Protein AF-A0A2A2PYG9-F1 (afdb_monomer_lite)

Secondary struct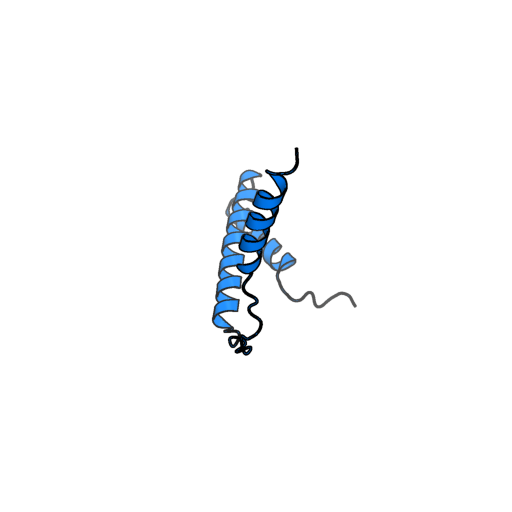ure (DSSP, 8-state):
--SHHHHHHHHHHHHHTTS---TT---------HHHHHHHHHHHHHHHHHHHHHHHHHTT--HHHHHHHHHHHHHHHH-S------

Sequence (86 aa):
MTKPSLLLVLLTAVLTLTSGCSLFRKSDKPKENPAIAGDVEATFRRRWVERRVGELAAQGTAAEAARAQAEKEFSERYGFGKPGSK

Foldseek 3Di:
DPPPVVVVVVVVVVVVVPPPDPPDDPPPPPPPDVVVVVVVVVVCLVVQLVVQLVVVVVVVDDSVRSSVVSNVVCCVVPVPDPPDDD

pLDDT: mean 75.6, std 18.07, range [35.62, 98.12]

Radius of gyration: 26.15 Å; chains: 1; bounding box: 63×52×39 Å

Structure (mmCIF, N/CA/C/O backbone):
data_AF-A0A2A2PYG9-F1
#
_entry.id   AF-A0A2A2PYG9-F1
#
loop_
_atom_site.group_PDB
_atom_site.id
_atom_site.type_symbol
_atom_site.label_atom_id
_atom_site.label_alt_id
_atom_site.label_comp_id
_atom_site.label_asym_id
_atom_site.label_entity_id
_atom_site.label_seq_id
_atom_site.pdbx_PDB_ins_code
_atom_site.Cartn_x
_atom_site.Cartn_y
_atom_site.Cartn_z
_atom_site.occupancy
_atom_site.B_iso_or_equiv
_atom_site.auth_seq_id
_atom_site.auth_comp_id
_atom_site.auth_asym_id
_atom_site.auth_atom_id
_atom_site.pdbx_PDB_model_num
ATOM 1 N N . MET A 1 1 ? 44.293 44.329 1.820 1.00 48.56 1 MET A N 1
ATOM 2 C CA . MET A 1 1 ? 43.613 43.126 2.355 1.00 48.56 1 MET A CA 1
ATOM 3 C C . MET A 1 1 ? 42.925 42.398 1.199 1.00 48.56 1 MET A C 1
ATOM 5 O O . MET A 1 1 ? 41.783 42.707 0.917 1.00 48.56 1 MET A O 1
ATOM 9 N N . THR A 1 2 ? 43.610 41.510 0.466 1.00 54.53 2 THR A N 1
ATOM 10 C CA . THR A 1 2 ? 43.045 40.862 -0.753 1.00 54.53 2 THR A CA 1
ATOM 11 C C . THR A 1 2 ? 43.638 39.469 -1.040 1.00 54.53 2 THR A C 1
ATOM 13 O O . THR A 1 2 ? 43.753 39.054 -2.185 1.00 54.53 2 THR A O 1
ATOM 16 N N . LYS A 1 3 ? 44.058 38.724 -0.010 1.00 57.59 3 LYS A N 1
ATOM 17 C CA . LYS A 1 3 ? 44.742 37.423 -0.174 1.00 57.59 3 LYS A CA 1
ATOM 18 C C . LYS A 1 3 ? 43.900 36.154 0.093 1.00 57.59 3 LYS A C 1
ATOM 20 O O . LYS A 1 3 ? 44.247 35.134 -0.493 1.00 57.59 3 LYS A O 1
ATOM 25 N N . PRO A 1 4 ? 42.805 36.154 0.888 1.00 59.31 4 PRO A N 1
ATOM 26 C CA . PRO A 1 4 ? 42.051 34.917 1.133 1.00 59.31 4 PRO A CA 1
ATOM 27 C C . PRO A 1 4 ? 41.034 34.588 0.025 1.00 59.31 4 PRO A C 1
ATOM 29 O O . PRO A 1 4 ? 40.681 33.426 -0.151 1.00 59.31 4 PRO A O 1
ATOM 32 N N . SER A 1 5 ? 40.591 35.577 -0.762 1.00 58.84 5 SER A N 1
ATOM 33 C CA . SER A 1 5 ? 39.553 35.376 -1.788 1.00 58.84 5 SER A CA 1
ATOM 34 C C . SER A 1 5 ? 40.033 34.578 -3.003 1.00 58.84 5 SER A C 1
ATOM 36 O O . SER A 1 5 ? 39.244 33.853 -3.597 1.00 58.84 5 SER A O 1
ATOM 38 N N . LEU A 1 6 ? 41.319 34.665 -3.361 1.00 60.34 6 LEU A N 1
ATOM 39 C CA . LEU A 1 6 ? 41.869 33.948 -4.521 1.00 60.34 6 LEU A CA 1
ATOM 40 C C . LEU A 1 6 ? 42.002 32.439 -4.267 1.00 60.34 6 LEU A C 1
ATOM 42 O O . LEU A 1 6 ? 41.751 31.641 -5.166 1.00 60.34 6 LEU A O 1
ATOM 46 N N . LEU A 1 7 ? 42.329 32.041 -3.035 1.00 61.28 7 LEU A N 1
ATOM 47 C CA . LEU A 1 7 ? 42.416 30.629 -2.646 1.00 61.28 7 LEU A CA 1
ATOM 48 C C . LEU A 1 7 ? 41.039 29.954 -2.612 1.00 61.28 7 LEU A C 1
ATOM 50 O O . LEU A 1 7 ? 40.912 28.795 -2.998 1.00 61.28 7 LEU A O 1
ATOM 54 N N . LEU A 1 8 ? 40.000 30.692 -2.209 1.00 60.09 8 LEU A N 1
ATOM 55 C CA . LEU A 1 8 ? 38.631 30.181 -2.154 1.00 60.09 8 LEU A CA 1
ATOM 56 C C . LEU A 1 8 ? 38.051 29.928 -3.558 1.00 60.09 8 LEU A C 1
ATOM 58 O O . LEU A 1 8 ? 37.376 28.925 -3.773 1.00 60.09 8 LEU A O 1
ATOM 62 N N . VAL A 1 9 ? 38.359 30.804 -4.521 1.00 62.56 9 VAL A N 1
ATOM 63 C CA . VAL A 1 9 ? 37.939 30.664 -5.929 1.00 62.56 9 VAL A CA 1
ATOM 64 C C . VAL A 1 9 ? 38.661 29.504 -6.622 1.00 62.56 9 VAL A C 1
ATOM 66 O O . VAL A 1 9 ? 38.068 28.801 -7.438 1.00 62.56 9 VAL A O 1
ATOM 69 N N . LEU A 1 10 ? 39.928 29.256 -6.276 1.00 59.88 10 LEU A N 1
ATOM 70 C CA . LEU A 1 10 ? 40.677 28.126 -6.823 1.00 59.88 10 LEU A CA 1
ATOM 71 C C . LEU A 1 10 ? 40.135 26.778 -6.311 1.00 59.88 10 LEU A C 1
ATOM 73 O O . LEU A 1 10 ? 40.069 25.817 -7.074 1.00 59.88 10 LEU A O 1
ATOM 77 N N . LEU A 1 11 ? 39.698 26.710 -5.047 1.00 60.19 11 LEU A N 1
ATOM 78 C CA . LEU A 1 11 ? 39.109 25.492 -4.481 1.00 60.19 11 LEU A CA 1
ATOM 79 C C . LEU A 1 11 ? 37.753 25.147 -5.114 1.00 60.19 11 LEU A C 1
ATOM 81 O O . LEU A 1 11 ? 37.503 23.981 -5.413 1.00 60.19 11 LEU A O 1
ATOM 85 N N . THR A 1 12 ? 36.883 26.134 -5.353 1.00 60.06 12 THR A N 1
ATOM 86 C CA . THR A 1 12 ? 35.561 25.885 -5.956 1.00 60.06 12 THR A CA 1
ATOM 87 C C . THR A 1 12 ? 35.651 25.474 -7.425 1.00 60.06 12 THR A C 1
ATOM 89 O O . THR A 1 12 ? 34.824 24.685 -7.879 1.00 60.06 12 THR A O 1
ATOM 92 N N . ALA A 1 13 ? 36.681 25.923 -8.149 1.00 59.47 13 ALA A N 1
ATOM 93 C CA . ALA A 1 13 ? 36.924 25.514 -9.529 1.00 59.47 13 ALA A CA 1
ATOM 94 C C . ALA A 1 13 ? 37.276 24.021 -9.661 1.00 59.47 13 ALA A C 1
ATOM 96 O O . ALA A 1 13 ? 36.879 23.393 -10.632 1.00 59.47 13 ALA A O 1
ATOM 97 N N . VAL A 1 14 ? 37.962 23.413 -8.685 1.00 60.19 14 VAL A N 1
ATOM 98 C CA . VAL A 1 14 ? 38.308 21.975 -8.734 1.00 60.19 14 VAL A CA 1
ATOM 99 C C . VAL A 1 14 ? 37.084 21.081 -8.485 1.00 60.19 14 VAL A C 1
ATOM 101 O O . VAL A 1 14 ? 36.985 19.989 -9.043 1.00 60.19 14 VAL A O 1
ATOM 104 N N . LEU A 1 15 ? 36.109 21.551 -7.700 1.00 57.28 15 LEU A N 1
ATOM 105 C CA . LEU A 1 15 ? 34.898 20.790 -7.366 1.00 57.28 15 LEU A CA 1
ATOM 106 C C . LEU A 1 15 ? 33.922 20.645 -8.546 1.00 57.28 15 LEU A C 1
ATOM 108 O O . LEU A 1 15 ? 33.206 19.644 -8.623 1.00 57.28 15 LEU A O 1
ATOM 112 N N . THR A 1 16 ? 33.916 21.581 -9.498 1.00 58.12 16 THR A N 1
ATOM 113 C CA . THR A 1 16 ? 33.001 21.538 -10.652 1.00 58.12 16 THR A CA 1
ATOM 114 C C . THR A 1 16 ? 33.482 20.624 -11.782 1.00 58.12 16 THR A C 1
ATOM 116 O O . THR A 1 16 ? 32.662 20.196 -12.594 1.00 58.12 16 THR A O 1
ATOM 119 N N . LEU A 1 17 ? 34.762 20.224 -11.799 1.00 56.47 17 LEU A N 1
ATOM 120 C CA . LEU A 1 17 ? 35.294 19.272 -12.786 1.00 56.47 17 LEU A CA 1
ATOM 121 C C . LEU A 1 17 ? 34.914 17.806 -12.506 1.00 56.47 17 LEU A C 1
ATOM 123 O O . LEU A 1 17 ? 35.193 16.938 -13.330 1.00 56.47 17 LEU A O 1
ATOM 127 N N . THR A 1 18 ? 34.248 17.510 -11.384 1.00 58.94 18 THR A N 1
ATOM 128 C CA . THR A 1 18 ? 33.779 16.147 -11.066 1.00 58.94 18 THR A CA 1
ATOM 129 C C . THR A 1 18 ? 32.358 15.850 -11.558 1.00 58.94 18 THR A C 1
ATOM 131 O O . THR A 1 18 ? 31.925 14.699 -11.503 1.00 58.94 18 THR A O 1
ATOM 134 N N . SER A 1 19 ? 31.644 16.833 -12.130 1.00 59.22 19 SER A N 1
ATOM 135 C CA . SER A 1 19 ? 30.442 16.564 -12.936 1.00 59.22 19 SER A CA 1
ATOM 136 C C . SER A 1 19 ? 30.857 16.016 -14.302 1.00 59.22 19 SER A C 1
ATOM 138 O O . SER A 1 19 ? 30.841 16.699 -15.327 1.00 59.22 19 SER A O 1
ATOM 140 N N . GLY A 1 20 ? 31.280 14.752 -14.290 1.00 56.81 20 GLY A N 1
ATOM 141 C CA . GLY A 1 20 ? 31.573 13.962 -15.473 1.00 56.81 20 GLY A CA 1
ATOM 142 C C . GLY A 1 20 ? 30.351 13.907 -16.382 1.00 56.81 20 GLY A C 1
ATOM 143 O O . GLY A 1 20 ? 29.379 13.197 -16.127 1.00 56.81 20 GLY A O 1
ATOM 144 N N . CYS A 1 21 ? 30.418 14.669 -17.465 1.00 57.66 21 CYS A N 1
ATOM 145 C CA . CYS A 1 21 ? 29.493 14.603 -18.576 1.00 57.66 21 CYS A CA 1
ATOM 146 C C . CYS A 1 21 ? 29.449 13.169 -19.136 1.00 57.66 21 CYS A C 1
ATOM 148 O O . CYS A 1 21 ? 30.371 12.736 -19.823 1.00 57.66 21 CYS A O 1
ATOM 150 N N . SER A 1 22 ? 28.353 12.440 -18.896 1.00 60.12 22 SER A N 1
ATOM 151 C CA . SER A 1 22 ? 28.027 11.142 -19.524 1.00 60.12 22 SER A CA 1
ATOM 152 C C . SER A 1 22 ? 27.674 11.269 -21.022 1.00 60.12 22 SER A C 1
ATOM 154 O O . SER A 1 22 ? 26.777 10.593 -21.522 1.00 60.12 22 SER A O 1
ATOM 156 N N . LEU A 1 23 ? 28.359 12.138 -21.768 1.00 61.53 23 LEU A N 1
ATOM 157 C CA . LEU A 1 23 ? 27.983 12.527 -23.135 1.00 61.53 23 LEU A CA 1
ATOM 158 C C . LEU A 1 23 ? 28.340 11.494 -24.225 1.00 61.53 23 LEU A C 1
ATOM 160 O O . LEU A 1 23 ? 28.069 11.740 -25.394 1.00 61.53 23 LEU A O 1
ATOM 164 N N . PHE A 1 24 ? 28.883 10.321 -23.874 1.00 62.78 24 PHE A N 1
ATOM 165 C CA . PHE A 1 24 ? 29.240 9.271 -24.845 1.00 62.78 24 PHE A CA 1
ATOM 166 C C . PHE A 1 24 ? 28.723 7.875 -24.495 1.00 62.78 24 PHE A C 1
ATOM 168 O O . PHE A 1 24 ? 29.342 6.865 -24.834 1.00 62.78 24 PHE A O 1
ATOM 175 N N . ARG A 1 25 ? 27.556 7.772 -23.857 1.00 58.56 25 ARG A N 1
ATOM 176 C CA . ARG A 1 25 ? 26.890 6.472 -23.755 1.00 58.56 25 ARG A CA 1
ATOM 177 C C . ARG A 1 25 ? 26.008 6.272 -24.987 1.00 58.56 25 ARG A C 1
ATOM 179 O O . ARG A 1 25 ? 24.912 6.821 -25.071 1.00 58.56 25 ARG A O 1
ATOM 186 N N . LYS A 1 26 ? 26.504 5.492 -25.961 1.00 61.06 26 LYS A N 1
ATOM 187 C CA . LYS A 1 26 ? 25.657 4.871 -26.994 1.00 61.06 26 LYS A CA 1
ATOM 188 C C . LYS A 1 26 ? 24.440 4.300 -26.275 1.00 61.06 26 LYS A C 1
ATOM 190 O O . LYS A 1 26 ? 24.591 3.522 -25.334 1.00 61.06 26 LYS A O 1
ATOM 195 N N . SER A 1 27 ? 23.260 4.780 -26.654 1.00 60.44 27 SER A N 1
ATOM 196 C CA . SER A 1 27 ? 21.998 4.340 -26.076 1.00 60.44 27 SER A CA 1
ATOM 197 C C . SER A 1 27 ? 21.711 2.921 -26.551 1.00 60.44 27 SER A C 1
ATOM 199 O O . SER A 1 27 ? 20.890 2.707 -27.437 1.00 60.44 27 SER A O 1
ATOM 201 N N . ASP A 1 28 ? 22.386 1.952 -25.940 1.00 60.34 28 ASP A N 1
ATOM 202 C CA . ASP A 1 28 ? 21.820 0.630 -25.714 1.00 60.34 28 ASP A CA 1
ATOM 203 C C . ASP A 1 28 ? 20.644 0.869 -24.770 1.00 60.34 28 ASP A C 1
ATOM 205 O O . ASP A 1 28 ? 20.783 0.838 -23.547 1.00 60.34 28 ASP A O 1
ATOM 209 N N . LYS A 1 29 ? 19.504 1.292 -25.336 1.00 62.88 29 LYS A N 1
ATOM 210 C CA . LYS A 1 29 ? 18.256 1.339 -24.583 1.00 62.88 29 LYS A CA 1
ATOM 211 C C . LYS A 1 29 ? 18.047 -0.097 -24.119 1.00 62.88 29 LYS A C 1
ATOM 213 O O . LYS A 1 29 ? 17.862 -0.956 -24.984 1.00 62.88 29 LYS A O 1
ATOM 218 N N . PRO A 1 30 ? 18.132 -0.384 -22.808 1.00 60.94 30 PRO A N 1
ATOM 219 C CA . PRO A 1 30 ? 17.898 -1.729 -22.325 1.00 60.94 30 PRO A CA 1
ATOM 220 C C . PRO A 1 30 ? 16.524 -2.130 -22.839 1.00 60.94 30 PRO A C 1
ATOM 222 O O . PRO A 1 30 ? 15.562 -1.386 -22.648 1.00 60.94 30 PRO A O 1
ATOM 225 N N . LYS A 1 31 ? 16.455 -3.244 -23.571 1.00 63.09 31 LYS A N 1
ATOM 226 C CA . LYS A 1 31 ? 15.192 -3.792 -24.060 1.00 63.09 31 LYS A CA 1
ATOM 227 C C . LYS A 1 31 ? 14.273 -3.891 -22.848 1.00 63.09 31 LYS A C 1
ATOM 229 O O . LYS A 1 31 ? 14.615 -4.607 -21.908 1.00 63.09 31 LYS A O 1
ATOM 234 N N . GLU A 1 32 ? 13.197 -3.104 -22.830 1.00 59.66 32 GLU A N 1
ATOM 235 C CA . GLU A 1 32 ? 12.258 -3.089 -21.711 1.00 59.66 32 GLU A CA 1
ATOM 236 C C . GLU A 1 32 ? 11.809 -4.530 -21.499 1.00 59.66 32 GLU A C 1
ATOM 238 O O . GLU A 1 32 ? 11.201 -5.135 -22.381 1.00 59.66 32 GLU A O 1
ATOM 243 N N . ASN A 1 33 ? 12.238 -5.131 -20.390 1.00 60.62 33 ASN A N 1
ATOM 244 C CA . ASN A 1 33 ? 11.881 -6.499 -20.086 1.00 60.62 33 ASN A CA 1
ATOM 245 C C . ASN A 1 33 ? 10.471 -6.446 -19.488 1.00 60.62 33 ASN A C 1
ATOM 247 O O . ASN A 1 33 ? 10.335 -5.984 -18.352 1.00 60.62 33 ASN A O 1
ATOM 251 N N . PRO A 1 34 ? 9.427 -6.897 -20.207 1.00 61.50 34 PRO A N 1
ATOM 252 C CA . PRO A 1 34 ? 8.054 -6.839 -19.712 1.00 61.50 34 PRO A CA 1
ATOM 253 C C . PRO A 1 34 ? 7.876 -7.634 -18.412 1.00 61.50 34 PRO A C 1
ATOM 255 O O . PRO A 1 34 ? 6.984 -7.322 -17.630 1.00 61.50 34 PRO A O 1
ATOM 258 N N . ALA A 1 35 ? 8.760 -8.601 -18.128 1.00 62.28 35 ALA A N 1
ATOM 259 C CA . ALA A 1 35 ? 8.780 -9.290 -16.843 1.00 62.28 35 ALA A CA 1
ATOM 260 C C . ALA A 1 35 ? 9.098 -8.334 -15.680 1.00 62.28 35 ALA A C 1
ATOM 262 O O . ALA A 1 35 ? 8.461 -8.412 -14.638 1.00 62.28 35 ALA A O 1
ATOM 263 N N . ILE A 1 36 ? 10.026 -7.386 -15.868 1.00 60.81 36 ILE A N 1
ATOM 264 C CA . ILE A 1 36 ? 10.388 -6.406 -14.831 1.00 60.81 36 ILE A CA 1
ATOM 265 C C . ILE A 1 36 ? 9.256 -5.394 -14.626 1.00 60.81 36 ILE A C 1
ATOM 267 O O . ILE A 1 36 ? 8.959 -5.045 -13.486 1.00 60.81 36 ILE A O 1
ATOM 271 N N . ALA A 1 37 ? 8.598 -4.954 -15.702 1.00 69.75 37 ALA A N 1
ATOM 272 C CA . ALA A 1 37 ? 7.431 -4.077 -15.593 1.00 69.75 37 ALA A CA 1
ATOM 273 C C . ALA A 1 37 ? 6.298 -4.756 -14.798 1.00 69.75 37 ALA A C 1
ATOM 275 O O . ALA A 1 37 ? 5.774 -4.166 -13.854 1.00 69.75 37 ALA A O 1
ATOM 276 N N . GLY A 1 38 ? 6.008 -6.029 -15.094 1.00 74.12 38 GLY A N 1
ATOM 277 C CA . GLY A 1 38 ? 5.004 -6.811 -14.368 1.00 74.12 38 GLY A CA 1
ATOM 278 C C . GLY A 1 38 ? 5.342 -7.041 -12.889 1.00 74.12 38 GLY A C 1
ATOM 279 O O . GLY A 1 38 ? 4.469 -6.908 -12.033 1.00 74.12 38 GLY A O 1
ATOM 280 N N . ASP A 1 39 ? 6.604 -7.328 -12.559 1.00 78.88 39 ASP A N 1
ATOM 281 C CA . ASP A 1 39 ? 7.048 -7.525 -11.168 1.00 78.88 39 ASP A CA 1
ATOM 282 C C . ASP A 1 39 ? 6.926 -6.245 -10.323 1.00 78.88 39 ASP A C 1
ATOM 284 O O . ASP A 1 39 ? 6.508 -6.277 -9.156 1.00 78.88 39 ASP A O 1
ATOM 288 N N . VAL A 1 40 ? 7.253 -5.094 -10.921 1.00 87.06 40 VAL A N 1
ATOM 289 C CA . VAL A 1 40 ? 7.106 -3.781 -10.279 1.00 87.06 40 VAL A CA 1
ATOM 290 C C . VAL A 1 40 ? 5.632 -3.467 -10.043 1.00 87.06 40 VAL A C 1
ATOM 292 O O . VAL A 1 40 ? 5.275 -3.062 -8.936 1.00 87.06 40 VAL A O 1
ATOM 295 N N . GLU A 1 41 ? 4.768 -3.702 -11.032 1.00 85.69 41 GLU A N 1
ATOM 296 C CA . GLU A 1 41 ? 3.322 -3.495 -10.909 1.00 85.69 41 GLU A CA 1
ATOM 297 C C . GLU A 1 41 ? 2.693 -4.408 -9.848 1.00 85.69 41 GLU A C 1
ATOM 299 O O . GLU A 1 41 ? 1.915 -3.941 -9.012 1.00 85.69 41 GLU A O 1
ATOM 304 N N . ALA A 1 42 ? 3.070 -5.689 -9.809 1.00 87.88 42 ALA A N 1
ATOM 305 C CA . ALA A 1 42 ? 2.587 -6.635 -8.806 1.00 87.88 42 ALA A CA 1
ATOM 306 C C . ALA A 1 42 ? 3.038 -6.246 -7.389 1.00 87.88 42 ALA A C 1
ATOM 308 O O . ALA A 1 42 ? 2.237 -6.237 -6.446 1.00 87.88 42 ALA A O 1
ATOM 309 N N . THR A 1 43 ? 4.309 -5.865 -7.233 1.00 91.75 43 THR A N 1
ATOM 310 C CA . THR A 1 43 ? 4.853 -5.412 -5.946 1.00 91.75 43 THR A CA 1
ATOM 311 C C . THR A 1 43 ? 4.199 -4.111 -5.492 1.00 91.75 43 THR A C 1
ATOM 313 O O . THR A 1 43 ? 3.865 -3.969 -4.311 1.00 91.75 43 THR A O 1
ATOM 316 N N . PHE A 1 44 ? 3.990 -3.175 -6.418 1.00 93.38 44 PHE A N 1
ATOM 317 C CA . PHE A 1 44 ? 3.288 -1.925 -6.166 1.00 93.38 44 PHE A CA 1
ATOM 318 C C . PHE A 1 44 ? 1.856 -2.185 -5.705 1.00 93.38 44 PHE A C 1
ATOM 320 O O . PHE A 1 44 ? 1.472 -1.695 -4.643 1.00 93.38 44 PHE A O 1
ATOM 327 N N . ARG A 1 45 ? 1.102 -3.016 -6.438 1.00 93.19 45 ARG A N 1
ATOM 328 C CA . ARG A 1 45 ? -0.265 -3.401 -6.075 1.00 93.19 45 ARG A CA 1
ATOM 329 C C . ARG A 1 45 ? -0.324 -3.965 -4.666 1.00 93.19 45 ARG A C 1
ATOM 331 O O . ARG A 1 45 ? -1.095 -3.468 -3.851 1.00 93.19 45 ARG A O 1
ATOM 338 N N . ARG A 1 46 ? 0.514 -4.960 -4.360 1.00 94.81 46 ARG A N 1
ATOM 339 C CA . ARG A 1 46 ? 0.533 -5.598 -3.039 1.00 94.81 46 ARG A CA 1
ATOM 340 C C . ARG A 1 46 ? 0.785 -4.579 -1.927 1.00 94.81 46 ARG A C 1
ATOM 342 O O . ARG A 1 46 ? -0.026 -4.462 -1.015 1.00 94.81 46 ARG A O 1
ATOM 349 N N . ARG A 1 47 ? 1.867 -3.799 -2.033 1.00 95.62 47 ARG A N 1
ATOM 350 C CA . ARG A 1 47 ? 2.241 -2.814 -1.001 1.00 95.62 47 ARG A CA 1
ATOM 351 C C . ARG A 1 47 ? 1.198 -1.714 -0.841 1.00 95.62 47 ARG A C 1
ATOM 353 O O . ARG A 1 47 ? 0.953 -1.251 0.270 1.00 95.62 47 ARG A O 1
ATOM 360 N N . TRP A 1 48 ? 0.596 -1.278 -1.944 1.00 96.56 48 TRP A N 1
ATOM 361 C CA . TRP A 1 48 ? -0.442 -0.258 -1.911 1.00 96.56 48 TRP A CA 1
ATOM 362 C C . TRP A 1 48 ? -1.697 -0.773 -1.202 1.00 96.56 48 TRP A C 1
ATOM 364 O O . TRP A 1 48 ? -2.203 -0.089 -0.312 1.00 96.56 48 TRP A O 1
ATOM 374 N N . VAL A 1 49 ? -2.156 -1.982 -1.547 1.00 96.88 49 VAL A N 1
ATOM 375 C CA . VAL A 1 49 ? -3.331 -2.614 -0.927 1.00 96.88 49 VAL A CA 1
ATOM 376 C C . VAL A 1 49 ? -3.084 -2.857 0.559 1.00 96.88 49 VAL A C 1
ATOM 378 O O . VAL A 1 49 ? -3.904 -2.446 1.371 1.00 96.88 49 VAL A O 1
ATOM 381 N N . GLU A 1 50 ? -1.939 -3.425 0.940 1.00 97.19 50 GLU A N 1
ATOM 382 C CA . GLU A 1 50 ? -1.574 -3.647 2.349 1.00 97.19 50 GLU A CA 1
ATOM 383 C C . GLU A 1 50 ? -1.600 -2.347 3.165 1.00 97.19 50 GLU A C 1
ATOM 385 O O . GLU A 1 50 ? -2.212 -2.290 4.234 1.00 97.19 50 GLU A O 1
ATOM 390 N N . ARG A 1 51 ? -0.996 -1.274 2.634 1.00 97.69 51 ARG A N 1
ATOM 391 C CA . ARG A 1 51 ? -1.025 0.051 3.269 1.00 97.69 51 ARG A CA 1
ATOM 392 C C . ARG A 1 51 ? -2.458 0.545 3.442 1.00 97.69 51 ARG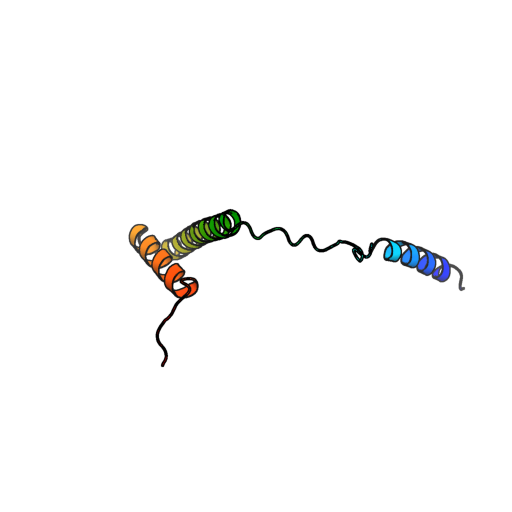 A C 1
ATOM 394 O O . ARG A 1 51 ? -2.818 1.026 4.514 1.00 97.69 51 ARG A O 1
ATOM 401 N N . ARG A 1 52 ? -3.278 0.418 2.397 1.00 97.81 52 ARG A N 1
ATOM 402 C CA . ARG A 1 52 ? -4.651 0.922 2.406 1.00 97.81 52 ARG A CA 1
ATOM 403 C C . ARG A 1 52 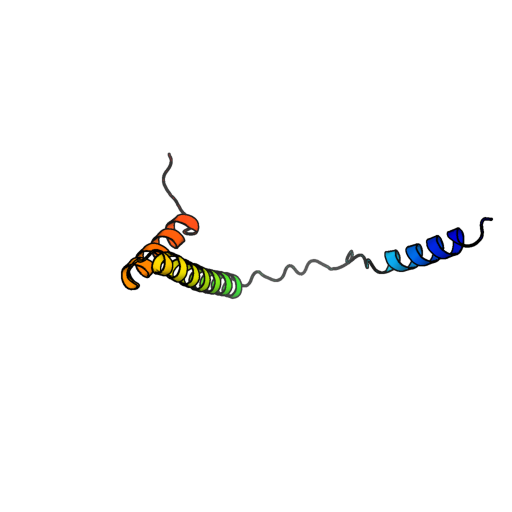? -5.553 0.137 3.356 1.00 97.81 52 ARG A C 1
ATOM 405 O O . ARG A 1 52 ? -6.357 0.739 4.059 1.00 97.81 52 ARG A O 1
ATOM 412 N N . VAL A 1 53 ? -5.364 -1.176 3.449 1.00 98.12 53 VAL A N 1
ATOM 413 C CA . VAL A 1 53 ? -6.025 -2.022 4.452 1.00 98.12 53 VAL A CA 1
ATOM 414 C C . VAL A 1 53 ? -5.686 -1.549 5.863 1.00 98.12 53 VAL A C 1
ATOM 416 O O . VAL A 1 53 ? -6.594 -1.412 6.677 1.00 98.12 53 VAL A O 1
ATOM 419 N N . GLY A 1 54 ? -4.415 -1.244 6.147 1.00 97.44 54 GLY A N 1
ATOM 420 C CA . GLY A 1 54 ? -4.000 -0.703 7.446 1.00 97.44 54 GLY A CA 1
ATOM 421 C C . GLY A 1 54 ? -4.681 0.627 7.786 1.00 97.44 54 GLY A C 1
ATOM 422 O O . GLY A 1 54 ? -5.163 0.806 8.903 1.00 97.44 54 GLY A O 1
ATOM 423 N N . GLU A 1 55 ? -4.790 1.534 6.812 1.00 97.69 55 GLU A N 1
ATOM 424 C CA . GLU A 1 55 ? -5.500 2.811 6.978 1.00 97.69 55 GLU A CA 1
ATOM 425 C C . GLU A 1 55 ? -6.999 2.618 7.257 1.00 97.69 55 GLU A C 1
ATOM 427 O O . GLU A 1 55 ? -7.558 3.305 8.111 1.00 97.69 55 GLU A O 1
ATOM 432 N N . LEU A 1 56 ? -7.654 1.691 6.553 1.00 97.62 56 LEU A N 1
ATOM 433 C CA . LEU A 1 56 ? -9.081 1.399 6.722 1.00 97.62 56 LEU A CA 1
ATOM 434 C C . LEU A 1 56 ? -9.368 0.671 8.039 1.00 97.62 56 LEU A C 1
ATOM 436 O O . LEU A 1 56 ? -10.356 0.974 8.710 1.00 97.62 56 LEU A O 1
ATOM 440 N N . ALA A 1 57 ? -8.489 -0.243 8.444 1.00 96.88 57 ALA A N 1
ATOM 441 C CA . ALA A 1 57 ? -8.575 -0.920 9.732 1.00 96.88 57 ALA A CA 1
ATOM 442 C C . ALA A 1 57 ? -8.408 0.067 10.898 1.00 96.88 57 ALA A C 1
ATOM 444 O O . ALA A 1 57 ? -9.164 0.005 11.864 1.00 96.88 57 ALA A O 1
ATOM 445 N N . ALA A 1 58 ? -7.489 1.034 10.782 1.00 97.19 58 ALA A N 1
ATOM 446 C CA . ALA A 1 58 ? -7.332 2.107 11.767 1.00 97.19 58 ALA A CA 1
ATOM 447 C C . ALA A 1 58 ? -8.580 3.006 11.884 1.00 97.19 58 ALA A C 1
ATOM 449 O O . ALA A 1 58 ? -8.816 3.595 12.934 1.00 97.19 58 ALA A O 1
ATOM 450 N N . GLN A 1 59 ? -9.402 3.078 10.832 1.00 96.38 59 GLN A N 1
ATOM 451 C CA . GLN A 1 59 ? -10.701 3.766 10.830 1.00 96.38 59 GLN A CA 1
ATOM 452 C C . GLN A 1 59 ? -11.848 2.899 11.383 1.00 96.38 59 GLN A C 1
ATOM 454 O O . GLN A 1 59 ? -12.993 3.340 11.400 1.00 96.38 59 GLN A O 1
ATOM 459 N N . GLY A 1 60 ? -11.563 1.672 11.832 1.00 96.25 60 GLY A N 1
ATOM 460 C CA . GLY A 1 60 ? -12.558 0.744 12.375 1.00 96.25 60 GLY A CA 1
ATOM 461 C C . GLY A 1 60 ? -13.226 -0.155 11.331 1.00 96.25 60 GLY A C 1
ATOM 462 O O . GLY A 1 60 ? -14.201 -0.835 11.644 1.00 96.25 60 GLY A O 1
ATOM 463 N N . THR A 1 61 ? -12.718 -0.193 10.097 1.00 96.19 61 THR A N 1
ATOM 464 C CA . THR A 1 61 ? -13.241 -1.098 9.064 1.00 96.19 61 THR A CA 1
ATOM 465 C C . THR A 1 61 ? -12.802 -2.533 9.357 1.00 96.19 61 THR A C 1
ATOM 467 O O . THR A 1 61 ? -11.623 -2.792 9.597 1.00 96.19 61 THR A O 1
ATOM 470 N N . ALA A 1 62 ? -13.734 -3.489 9.300 1.00 96.12 62 ALA A N 1
ATOM 471 C CA . ALA A 1 62 ? -13.414 -4.908 9.450 1.00 96.12 62 ALA A CA 1
ATOM 472 C C . ALA A 1 62 ? -12.394 -5.363 8.389 1.00 96.12 62 ALA A C 1
ATOM 474 O O . ALA A 1 62 ? -12.477 -4.947 7.236 1.00 96.12 62 ALA A O 1
ATOM 475 N N . ALA A 1 63 ? -11.460 -6.245 8.758 1.00 89.88 63 ALA A N 1
ATOM 476 C CA . ALA A 1 63 ? -10.314 -6.607 7.914 1.00 89.88 63 ALA A CA 1
ATOM 477 C C . ALA A 1 63 ? -10.700 -7.100 6.505 1.00 89.88 63 ALA A C 1
ATOM 479 O O . ALA A 1 63 ? -10.092 -6.687 5.519 1.00 89.88 63 ALA A O 1
ATOM 480 N N . GLU A 1 64 ? -11.737 -7.932 6.397 1.00 92.69 64 GLU A N 1
ATOM 481 C CA . GLU A 1 64 ? -12.239 -8.426 5.107 1.00 92.69 64 GLU A CA 1
ATOM 482 C C . GLU A 1 64 ? -12.853 -7.305 4.255 1.00 92.69 64 GLU A C 1
ATOM 484 O O . GLU A 1 64 ? -12.547 -7.179 3.069 1.00 92.69 64 GLU A O 1
ATOM 489 N N . ALA A 1 65 ? -13.649 -6.424 4.868 1.00 94.69 65 ALA A N 1
ATOM 490 C CA . ALA A 1 65 ? -14.220 -5.265 4.183 1.00 94.69 65 ALA A CA 1
ATOM 491 C C . ALA A 1 65 ? -13.132 -4.265 3.751 1.00 94.69 65 ALA A C 1
ATOM 493 O O . ALA A 1 65 ? -13.189 -3.727 2.647 1.00 94.69 65 ALA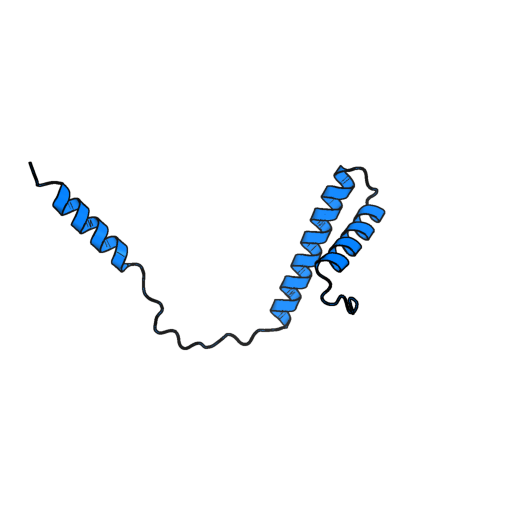 A O 1
ATOM 494 N N . ALA A 1 66 ? -12.104 -4.068 4.580 1.00 96.75 66 ALA A N 1
ATOM 495 C CA . ALA A 1 66 ? -10.961 -3.213 4.284 1.00 96.75 66 ALA A CA 1
ATOM 496 C C . ALA A 1 66 ? -10.152 -3.733 3.086 1.00 96.75 66 ALA A C 1
ATOM 498 O O . ALA A 1 66 ? -9.737 -2.938 2.245 1.00 96.75 66 ALA A O 1
ATOM 499 N N . ARG A 1 67 ? -9.955 -5.056 2.972 1.00 95.12 67 ARG A N 1
ATOM 500 C CA . ARG A 1 67 ? -9.306 -5.685 1.806 1.00 95.12 67 ARG A CA 1
ATOM 501 C C . ARG A 1 67 ? -10.113 -5.480 0.536 1.00 95.12 67 ARG A C 1
ATOM 503 O O . ARG A 1 67 ? -9.575 -4.958 -0.437 1.00 95.12 67 ARG A O 1
ATOM 510 N N . ALA A 1 68 ? -11.403 -5.813 0.569 1.00 96.25 68 ALA A N 1
ATOM 511 C CA . ALA A 1 68 ? -12.288 -5.640 -0.579 1.00 96.25 68 ALA A CA 1
ATOM 512 C C . ALA A 1 68 ? -12.334 -4.176 -1.050 1.00 96.25 68 ALA A C 1
ATOM 514 O O . ALA A 1 68 ? -12.258 -3.891 -2.246 1.00 96.25 68 ALA A O 1
ATOM 515 N N . GLN A 1 69 ? -12.400 -3.233 -0.106 1.00 96.12 69 GLN A N 1
ATOM 516 C CA . GLN A 1 69 ? -12.386 -1.809 -0.413 1.00 96.12 69 GLN A CA 1
ATOM 517 C C . GLN A 1 69 ? -11.036 -1.353 -0.979 1.00 96.12 69 GLN A C 1
ATOM 519 O O . GLN A 1 69 ? -11.012 -0.658 -1.991 1.00 96.12 69 GLN A O 1
ATOM 524 N N . ALA A 1 70 ? -9.916 -1.759 -0.379 1.00 96.69 70 ALA A N 1
ATOM 525 C CA . ALA A 1 70 ? -8.589 -1.422 -0.882 1.00 96.69 70 ALA A CA 1
ATOM 526 C C . ALA A 1 70 ? -8.361 -1.957 -2.306 1.00 96.69 70 ALA A C 1
ATOM 528 O O . ALA A 1 70 ? -7.850 -1.236 -3.158 1.00 96.69 70 ALA A O 1
ATOM 529 N N . GLU A 1 71 ? -8.773 -3.187 -2.609 1.00 95.00 71 GLU A N 1
ATOM 530 C CA . GLU A 1 71 ? -8.661 -3.733 -3.965 1.00 95.00 71 GLU A CA 1
ATOM 531 C C . GLU A 1 71 ? -9.501 -2.952 -4.977 1.00 95.00 71 GLU A C 1
ATOM 533 O O . GLU A 1 71 ? -9.003 -2.607 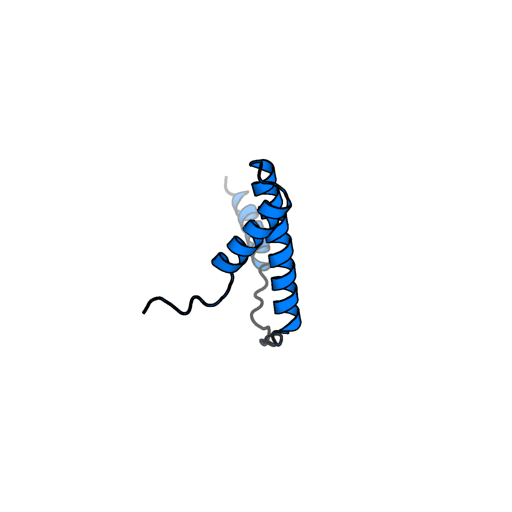-6.050 1.00 95.00 71 GLU A O 1
ATOM 538 N N . LYS A 1 72 ? -10.741 -2.604 -4.615 1.00 95.12 72 LYS A N 1
ATOM 539 C CA . LYS A 1 72 ? -11.614 -1.776 -5.450 1.00 95.12 72 LYS A CA 1
ATOM 540 C C . LYS A 1 72 ? -11.002 -0.398 -5.716 1.00 95.12 72 LYS A C 1
ATOM 542 O O . LYS A 1 72 ? -10.911 0.011 -6.870 1.00 95.12 72 LYS A O 1
ATOM 547 N N . GLU A 1 73 ? -10.537 0.291 -4.674 1.00 95.12 73 GLU A N 1
ATOM 548 C CA . GLU A 1 73 ? -9.898 1.606 -4.806 1.00 95.12 73 GLU A CA 1
ATOM 549 C C . GLU A 1 73 ? -8.623 1.537 -5.665 1.00 95.12 73 GLU A C 1
ATOM 551 O O . GLU A 1 73 ? -8.342 2.455 -6.439 1.00 95.12 73 GLU A O 1
ATOM 556 N N . PHE A 1 74 ? -7.852 0.449 -5.557 1.00 94.38 74 PHE A N 1
ATOM 557 C CA . PHE A 1 74 ? -6.676 0.234 -6.396 1.00 94.38 74 PHE A CA 1
ATOM 558 C C . PHE A 1 74 ? -7.068 0.098 -7.870 1.00 94.38 74 PHE A C 1
ATOM 560 O O . PHE A 1 74 ? -6.501 0.782 -8.722 1.00 94.38 74 PHE A O 1
ATOM 567 N N . SER A 1 75 ? -8.056 -0.747 -8.174 1.00 91.06 75 SER A N 1
ATOM 568 C CA . SER A 1 75 ? -8.568 -0.928 -9.534 1.00 91.06 75 SER A CA 1
ATOM 569 C C . SER A 1 75 ? -9.155 0.359 -10.115 1.00 91.06 75 SER A C 1
ATOM 571 O O . SER A 1 75 ? -8.932 0.646 -11.284 1.00 91.06 75 SER A O 1
ATOM 573 N N . GLU A 1 76 ? -9.852 1.171 -9.322 1.00 91.38 76 GLU A N 1
ATOM 574 C CA . GLU A 1 76 ? -10.397 2.458 -9.778 1.00 91.38 76 GLU A CA 1
ATOM 575 C C . GLU A 1 76 ? -9.306 3.491 -10.086 1.00 91.38 76 GLU A C 1
ATOM 577 O O . GLU A 1 76 ? -9.442 4.282 -11.019 1.00 91.38 76 GLU A O 1
ATOM 582 N N . ARG A 1 77 ? -8.221 3.499 -9.304 1.00 89.62 77 ARG A N 1
ATOM 583 C CA . ARG A 1 77 ? -7.126 4.468 -9.452 1.00 89.62 77 ARG A CA 1
ATOM 584 C C . ARG A 1 77 ? -6.091 4.076 -10.499 1.00 89.62 77 ARG A C 1
ATOM 586 O O . ARG A 1 77 ? -5.522 4.961 -11.133 1.00 89.62 77 ARG A O 1
ATOM 593 N N . TYR A 1 78 ? -5.817 2.782 -10.635 1.00 88.75 78 TYR A N 1
ATOM 594 C CA . TYR A 1 78 ? -4.690 2.260 -11.413 1.00 88.75 78 TYR A CA 1
ATOM 595 C C . TYR A 1 78 ? -5.094 1.201 -12.444 1.00 88.75 78 TYR A C 1
ATOM 597 O O . TYR A 1 78 ? -4.248 0.753 -13.215 1.00 88.75 78 TYR A O 1
ATOM 605 N N . GLY A 1 79 ? -6.366 0.795 -12.492 1.00 81.19 79 GLY A N 1
ATOM 606 C CA . GLY A 1 79 ? -6.897 -0.015 -13.581 1.00 81.19 79 GLY A CA 1
ATOM 607 C C . GLY A 1 79 ? -6.906 0.811 -14.861 1.00 81.19 79 GLY A C 1
ATOM 608 O O . GLY A 1 79 ? -7.800 1.624 -15.089 1.00 81.19 79 GLY A O 1
ATOM 609 N N . PHE A 1 80 ? -5.878 0.644 -15.688 1.00 65.69 80 PHE A N 1
ATOM 610 C CA . PHE A 1 80 ? -5.817 1.276 -16.998 1.00 65.69 80 PHE A CA 1
ATOM 611 C C . PHE A 1 80 ? -7.019 0.836 -17.838 1.00 65.69 80 PHE A C 1
ATOM 613 O O . PHE A 1 80 ? -7.165 -0.337 -18.173 1.00 65.69 80 PHE A O 1
ATOM 620 N N . GLY A 1 81 ? -7.876 1.802 -18.169 1.00 56.22 81 GLY A N 1
ATOM 621 C CA . GLY A 1 81 ? -9.081 1.589 -18.962 1.00 56.22 81 GLY A CA 1
ATOM 622 C C . GLY A 1 81 ? -10.353 1.936 -18.200 1.00 56.22 81 GLY A C 1
ATOM 623 O O . GLY A 1 81 ? -11.055 1.061 -17.706 1.00 56.22 81 GLY A O 1
ATOM 624 N N . LYS A 1 82 ? -10.728 3.216 -18.224 1.00 53.47 82 LYS A N 1
ATOM 625 C CA . LYS A 1 82 ? -12.146 3.580 -18.242 1.00 53.47 82 LYS A CA 1
ATOM 626 C C . LYS A 1 82 ? -12.552 3.714 -19.715 1.00 53.47 82 LYS A C 1
ATOM 628 O O . LYS A 1 82 ? -12.398 4.802 -20.268 1.00 53.47 82 LYS A O 1
ATOM 633 N N . PRO A 1 83 ? -13.021 2.658 -20.405 1.00 49.62 83 PRO A N 1
ATOM 634 C CA . PRO A 1 83 ? -13.740 2.860 -21.651 1.00 49.62 83 PRO A CA 1
ATOM 635 C C . PRO A 1 83 ? -15.116 3.432 -21.285 1.00 49.62 83 PRO A C 1
ATOM 637 O O . PRO A 1 83 ? -16.039 2.690 -20.972 1.00 49.62 83 PRO A O 1
ATOM 640 N N . GLY A 1 84 ? -15.244 4.760 -21.229 1.00 59.44 84 GLY A N 1
ATOM 641 C CA . GLY A 1 84 ? -16.551 5.381 -21.000 1.00 59.44 84 GLY A CA 1
ATOM 642 C C . GLY A 1 84 ? 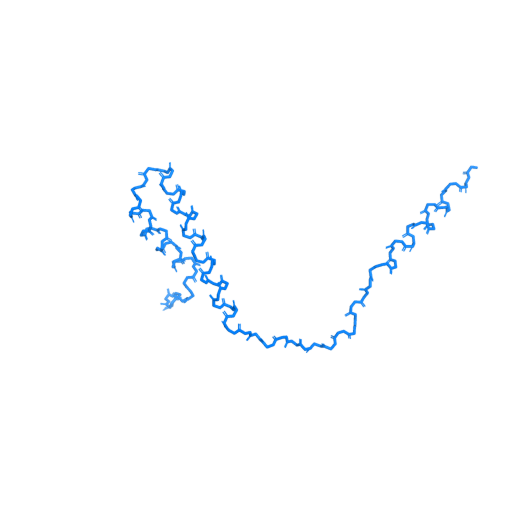-16.510 6.809 -20.476 1.00 59.44 84 GLY A C 1
ATOM 643 O O . GLY A 1 84 ? -16.753 7.049 -19.295 1.00 59.44 84 GLY A O 1
ATOM 644 N N . SER A 1 85 ? -16.233 7.760 -21.364 1.00 49.47 85 SER A N 1
ATOM 645 C CA . SER A 1 85 ? -16.835 9.104 -21.348 1.00 49.47 85 SER A CA 1
ATOM 646 C C . SER A 1 85 ? -16.777 9.690 -22.766 1.00 49.47 85 SER A C 1
ATOM 648 O O . SER A 1 85 ? -16.070 10.660 -23.024 1.00 49.47 85 SER A O 1
ATOM 650 N N . LYS A 1 86 ? -17.480 9.033 -23.695 1.00 35.62 86 LYS A N 1
ATOM 651 C CA . LYS A 1 86 ? -18.192 9.619 -24.838 1.00 35.62 86 LYS A CA 1
ATOM 652 C C . LYS A 1 86 ? -19.354 8.698 -25.179 1.00 35.62 86 LYS A C 1
ATOM 654 O O . LYS A 1 86 ? -19.134 7.470 -25.095 1.00 35.62 86 LYS A O 1
#